Protein AF-A0A973T8W3-F1 (afdb_monomer)

Structure (mmCIF, N/CA/C/O backbone):
data_AF-A0A973T8W3-F1
#
_entry.id   AF-A0A973T8W3-F1
#
loop_
_atom_site.group_PDB
_atom_site.id
_atom_site.type_symbol
_atom_site.label_atom_id
_atom_site.label_alt_id
_atom_site.label_comp_id
_atom_site.label_asym_id
_atom_site.label_entity_id
_atom_site.label_seq_id
_atom_site.pdbx_PDB_ins_code
_atom_site.Cartn_x
_atom_site.Cartn_y
_atom_site.Cartn_z
_atom_site.occupancy
_atom_site.B_iso_or_equiv
_atom_site.auth_seq_id
_atom_site.auth_comp_id
_atom_site.auth_asym_id
_atom_site.auth_atom_id
_atom_site.pdbx_PDB_model_num
ATOM 1 N N . MET A 1 1 ? 19.740 10.119 -16.467 1.00 68.62 1 MET A N 1
ATOM 2 C CA . MET A 1 1 ? 20.102 8.723 -16.792 1.00 68.62 1 MET A CA 1
ATOM 3 C C . MET A 1 1 ? 18.800 7.959 -16.947 1.00 68.62 1 MET A C 1
ATOM 5 O O . MET A 1 1 ? 17.968 8.108 -16.061 1.00 68.62 1 MET A O 1
ATOM 9 N N . ALA A 1 2 ? 18.600 7.230 -18.046 1.00 78.31 2 ALA A N 1
ATOM 10 C CA . ALA A 1 2 ? 17.423 6.373 -18.208 1.00 78.31 2 ALA A CA 1
ATOM 11 C C . ALA A 1 2 ? 17.503 5.191 -17.226 1.00 78.31 2 ALA A C 1
ATOM 13 O O . ALA A 1 2 ? 18.597 4.669 -16.978 1.00 78.31 2 ALA A O 1
ATOM 14 N N . LEU A 1 3 ? 16.372 4.795 -16.638 1.00 84.94 3 LEU A N 1
ATOM 15 C CA . LEU A 1 3 ? 16.314 3.616 -15.772 1.00 84.94 3 LEU A CA 1
ATOM 16 C C . LEU A 1 3 ? 16.501 2.359 -16.634 1.00 84.94 3 LEU A C 1
ATOM 18 O O . LEU A 1 3 ? 15.786 2.193 -17.620 1.00 84.94 3 LEU A O 1
ATOM 22 N N . PRO A 1 4 ? 17.419 1.438 -16.288 1.00 94.88 4 PRO A N 1
ATOM 23 C CA . PRO A 1 4 ? 17.496 0.172 -17.000 1.00 94.88 4 PRO A CA 1
ATOM 24 C C . PRO A 1 4 ? 16.177 -0.608 -16.864 1.00 94.88 4 PRO A C 1
ATOM 26 O O . PRO A 1 4 ? 15.477 -0.505 -15.852 1.00 94.88 4 PRO A O 1
ATOM 29 N N . VAL A 1 5 ? 15.862 -1.433 -17.867 1.00 95.94 5 VAL A N 1
ATOM 30 C CA . VAL A 1 5 ? 14.582 -2.164 -17.955 1.00 95.94 5 VAL A CA 1
ATOM 31 C C . VAL A 1 5 ? 14.324 -3.030 -16.720 1.00 95.94 5 VAL A C 1
ATOM 33 O O . VAL A 1 5 ? 13.211 -3.061 -16.203 1.00 95.94 5 VAL A O 1
ATOM 36 N N . PHE A 1 6 ? 15.351 -3.720 -16.216 1.00 96.94 6 PHE A N 1
ATOM 37 C CA . PHE A 1 6 ? 15.194 -4.624 -15.076 1.00 96.94 6 PHE A CA 1
ATOM 38 C C . PHE A 1 6 ? 14.747 -3.896 -13.787 1.00 96.94 6 PHE A C 1
ATOM 40 O O . PHE A 1 6 ? 13.689 -4.247 -13.264 1.00 96.94 6 PHE A O 1
ATOM 47 N N . PRO A 1 7 ? 15.448 -2.853 -13.291 1.00 97.19 7 PRO A N 1
ATOM 48 C CA . PRO A 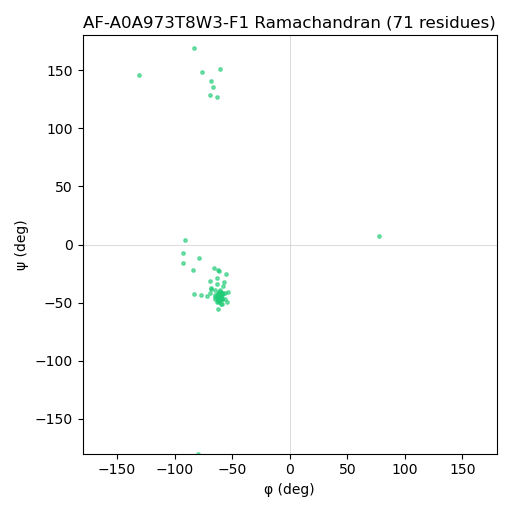1 7 ? 14.963 -2.024 -12.186 1.00 97.19 7 PRO A CA 1
ATOM 49 C C . PRO A 1 7 ? 13.563 -1.446 -12.409 1.00 97.19 7 PRO A C 1
ATOM 51 O O . PRO A 1 7 ? 12.755 -1.452 -11.483 1.00 97.19 7 PRO A O 1
ATOM 54 N N . ALA A 1 8 ? 13.251 -0.984 -13.624 1.00 97.56 8 ALA A N 1
ATOM 55 C CA . ALA A 1 8 ? 11.935 -0.433 -13.933 1.00 97.56 8 ALA A CA 1
ATOM 56 C C . ALA A 1 8 ? 10.820 -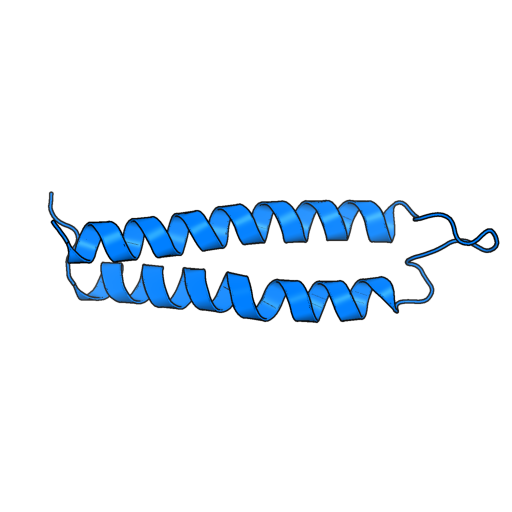1.479 -13.737 1.00 97.56 8 ALA A C 1
ATOM 58 O O . ALA A 1 8 ? 9.830 -1.208 -13.056 1.00 97.56 8 ALA A O 1
ATOM 59 N N . LEU A 1 9 ? 11.021 -2.710 -14.224 1.00 98.25 9 LEU A N 1
ATOM 60 C CA . LEU A 1 9 ? 10.096 -3.826 -13.995 1.00 98.25 9 LEU A CA 1
ATOM 61 C C . LEU A 1 9 ? 9.963 -4.181 -12.511 1.00 98.25 9 LEU A C 1
ATOM 63 O O . LEU A 1 9 ? 8.849 -4.411 -12.039 1.00 98.25 9 LEU A O 1
ATOM 67 N N . VAL A 1 10 ? 11.070 -4.189 -11.760 1.00 98.44 10 VAL A N 1
ATOM 68 C CA . VAL A 1 10 ? 11.040 -4.439 -10.309 1.00 98.44 10 VAL A CA 1
ATOM 69 C C . VAL A 1 10 ? 10.167 -3.404 -9.597 1.00 98.44 10 VAL A C 1
ATOM 71 O O . VAL A 1 10 ? 9.351 -3.780 -8.755 1.00 98.44 10 VAL A O 1
ATOM 74 N N . LEU A 1 11 ? 10.277 -2.123 -9.957 1.00 98.44 11 LEU A N 1
ATOM 75 C CA . LEU A 1 11 ? 9.455 -1.055 -9.381 1.00 98.44 11 LEU A CA 1
ATOM 76 C C . LEU A 1 11 ? 7.969 -1.221 -9.725 1.00 98.44 11 LEU A C 1
ATOM 78 O O . LEU A 1 11 ? 7.123 -1.098 -8.837 1.00 98.44 11 LEU A O 1
ATOM 82 N N . VAL A 1 12 ? 7.643 -1.564 -10.976 1.00 98.62 12 VAL A N 1
ATOM 83 C CA . VAL A 1 12 ? 6.255 -1.855 -11.375 1.00 98.62 12 VAL A CA 1
ATOM 84 C C . VAL A 1 12 ? 5.687 -3.004 -10.544 1.00 98.62 12 VAL A C 1
ATOM 86 O O . VAL A 1 12 ? 4.630 -2.853 -9.929 1.00 98.62 12 VAL A O 1
ATOM 89 N N . VAL A 1 13 ? 6.398 -4.132 -10.470 1.00 98.75 13 VAL A N 1
ATOM 90 C CA . VAL A 1 13 ? 5.946 -5.315 -9.722 1.00 98.75 13 VAL A CA 1
ATOM 91 C C . VAL A 1 13 ? 5.803 -5.004 -8.232 1.00 98.75 13 VAL A C 1
ATOM 93 O O . VAL A 1 13 ? 4.775 -5.335 -7.642 1.00 98.75 13 VAL A O 1
ATOM 96 N N . ALA A 1 14 ? 6.783 -4.333 -7.623 1.00 98.56 14 ALA A N 1
ATOM 97 C CA . ALA A 1 14 ? 6.745 -3.972 -6.207 1.00 98.56 14 ALA A CA 1
ATOM 98 C C . ALA A 1 14 ? 5.583 -3.020 -5.880 1.00 98.56 14 ALA A C 1
ATOM 100 O O . ALA A 1 14 ? 4.871 -3.216 -4.890 1.00 98.56 14 ALA A O 1
ATOM 101 N N . GLY A 1 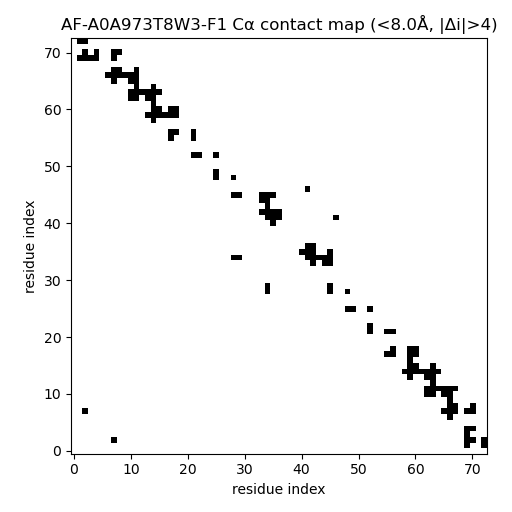15 ? 5.356 -2.013 -6.727 1.00 98.62 15 GLY A N 1
ATOM 102 C CA . GLY A 1 15 ? 4.255 -1.073 -6.563 1.00 98.62 15 GLY A CA 1
ATOM 103 C C . GLY A 1 15 ? 2.888 -1.745 -6.708 1.00 98.62 15 GLY A C 1
ATOM 104 O O . GLY A 1 15 ? 2.034 -1.593 -5.833 1.00 98.62 15 GLY A O 1
ATOM 105 N N . VAL A 1 16 ? 2.699 -2.569 -7.745 1.00 98.69 16 VAL A N 1
ATOM 106 C CA . VAL A 1 16 ? 1.460 -3.343 -7.946 1.00 98.69 16 VAL A CA 1
ATOM 107 C C . VAL A 1 16 ? 1.218 -4.313 -6.788 1.00 98.69 16 VAL A C 1
ATOM 109 O O . VAL A 1 16 ? 0.108 -4.370 -6.261 1.00 98.69 16 VAL A O 1
ATOM 112 N N . TRP A 1 17 ? 2.248 -5.032 -6.338 1.00 98.62 17 TRP A N 1
ATOM 113 C CA . TRP A 1 17 ? 2.153 -5.930 -5.187 1.00 98.62 17 TRP A CA 1
ATOM 114 C C . TRP A 1 17 ? 1.664 -5.199 -3.931 1.00 98.62 17 TRP A C 1
ATOM 116 O O . TRP A 1 17 ? 0.722 -5.654 -3.276 1.00 98.62 17 TRP A O 1
ATOM 126 N N . SER A 1 18 ? 2.245 -4.031 -3.638 1.00 97.81 18 SER A N 1
ATOM 127 C CA . SER A 1 18 ? 1.822 -3.166 -2.532 1.00 97.81 18 SER A CA 1
ATOM 128 C C . SER A 1 18 ? 0.324 -2.838 -2.628 1.00 97.81 18 SER A C 1
ATOM 130 O O . SER A 1 18 ? -0.434 -3.068 -1.681 1.00 97.81 18 SER A O 1
ATOM 132 N N . LEU A 1 19 ? -0.141 -2.397 -3.803 1.00 98.12 19 LEU A N 1
ATOM 133 C CA . LEU A 1 19 ? -1.546 -2.041 -4.036 1.00 98.12 19 LEU A CA 1
ATOM 134 C C . LEU A 1 19 ? -2.517 -3.222 -3.884 1.00 98.12 19 LEU A C 1
ATOM 136 O O . LEU A 1 19 ? -3.672 -3.012 -3.514 1.00 98.12 19 LEU A O 1
ATOM 140 N N . VAL A 1 20 ? -2.070 -4.453 -4.138 1.00 98.25 20 VAL A N 1
ATOM 141 C CA . VAL A 1 20 ? -2.897 -5.665 -4.019 1.00 98.25 20 VAL A CA 1
ATOM 142 C C . VAL A 1 20 ? -2.965 -6.175 -2.576 1.00 98.25 20 VAL A C 1
ATOM 144 O O . VAL A 1 20 ? -4.038 -6.565 -2.100 1.00 98.25 20 VAL A O 1
ATOM 147 N N . VAL A 1 21 ? -1.839 -6.180 -1.860 1.00 98.25 21 VAL A N 1
ATOM 148 C CA . VAL A 1 21 ? -1.737 -6.792 -0.525 1.00 98.25 21 VAL A CA 1
ATOM 149 C C . VAL A 1 21 ? -2.364 -5.920 0.558 1.00 98.25 21 VAL A C 1
ATOM 151 O O . VAL A 1 21 ? -3.105 -6.424 1.411 1.00 98.25 21 VAL A O 1
ATOM 154 N N . TRP A 1 22 ? -2.111 -4.612 0.522 1.00 98.44 22 TRP A N 1
ATOM 155 C CA . TRP A 1 22 ? -2.527 -3.698 1.585 1.00 98.44 22 TRP A CA 1
ATOM 156 C C . TRP A 1 22 ? -4.046 -3.624 1.810 1.00 98.44 22 TRP A C 1
ATOM 158 O O . TRP A 1 22 ? -4.462 -3.685 2.972 1.00 98.44 22 TRP A O 1
ATOM 168 N N . PRO A 1 23 ? -4.911 -3.604 0.775 1.00 97.62 23 PRO A N 1
ATOM 169 C CA . PRO A 1 23 ? -6.359 -3.659 0.975 1.00 97.62 23 PRO A CA 1
ATOM 170 C C . PRO A 1 23 ? -6.818 -4.935 1.688 1.00 97.62 23 PRO A C 1
ATOM 172 O O . PRO A 1 23 ? -7.677 -4.887 2.570 1.00 97.62 23 PRO A O 1
ATOM 175 N N . GLN A 1 24 ? -6.241 -6.090 1.337 1.00 98.06 24 GLN A N 1
ATOM 176 C CA . GLN A 1 24 ? -6.582 -7.365 1.976 1.00 98.06 24 GLN A CA 1
ATOM 177 C C . GLN A 1 24 ? -6.111 -7.410 3.430 1.00 98.06 24 GLN A C 1
ATOM 179 O O . GLN A 1 24 ? -6.804 -7.959 4.290 1.00 98.06 24 GLN A O 1
ATOM 184 N N . PHE A 1 25 ? -4.946 -6.830 3.717 1.00 98.19 25 PHE A N 1
ATOM 185 C CA . PHE A 1 25 ? -4.456 -6.665 5.079 1.00 98.19 25 PHE A CA 1
ATOM 186 C C . PHE A 1 25 ? -5.387 -5.761 5.897 1.00 98.19 25 PHE A C 1
ATOM 188 O O . PHE A 1 25 ? -5.854 -6.179 6.957 1.00 98.19 25 PHE A O 1
ATOM 195 N N . LEU A 1 26 ? -5.766 -4.587 5.377 1.00 98.44 26 LEU A N 1
ATOM 196 C CA . LEU A 1 26 ? -6.665 -3.671 6.082 1.00 98.44 26 LEU A CA 1
ATOM 197 C C . LEU A 1 26 ? -8.032 -4.305 6.368 1.00 98.44 26 LEU A C 1
ATOM 199 O O . LEU A 1 26 ? -8.565 -4.143 7.463 1.00 98.44 26 LEU A O 1
ATOM 203 N N . ARG A 1 27 ? -8.579 -5.095 5.432 1.00 98.31 27 ARG A N 1
ATOM 204 C CA . ARG A 1 27 ? -9.813 -5.867 5.671 1.00 98.31 27 ARG A CA 1
ATOM 205 C C . ARG A 1 27 ? -9.696 -6.826 6.851 1.00 98.31 27 ARG A C 1
ATOM 207 O O . ARG A 1 27 ? -10.687 -7.018 7.551 1.00 98.31 27 ARG A O 1
ATOM 214 N N . ARG A 1 28 ? -8.526 -7.432 7.073 1.00 98.06 28 ARG A N 1
ATOM 215 C CA . ARG A 1 28 ? -8.287 -8.289 8.244 1.00 98.06 28 ARG A CA 1
ATOM 216 C C . ARG A 1 28 ? -8.182 -7.461 9.519 1.00 98.06 28 ARG A C 1
ATOM 218 O O . ARG A 1 28 ? -8.838 -7.804 10.493 1.00 98.06 28 ARG A O 1
ATOM 225 N N . VAL A 1 29 ? -7.455 -6.343 9.486 1.00 98.25 29 VAL A N 1
ATOM 226 C CA . VAL A 1 29 ? -7.340 -5.434 10.639 1.00 98.25 29 VAL A CA 1
ATOM 227 C C . VAL A 1 29 ? -8.706 -4.904 11.070 1.00 98.25 29 VAL A C 1
ATOM 229 O O . VAL A 1 29 ? -9.007 -4.903 12.254 1.00 98.25 29 VAL A O 1
ATOM 232 N N . MET A 1 30 ? -9.569 -4.515 10.129 1.00 97.50 30 MET A N 1
ATOM 233 C CA . MET A 1 30 ? -10.920 -4.029 10.440 1.00 97.50 30 MET A CA 1
ATOM 234 C C . MET A 1 30 ? -11.814 -5.074 11.126 1.00 97.50 30 MET A C 1
ATOM 236 O O . MET A 1 30 ? -12.787 -4.691 11.771 1.00 97.50 30 MET A O 1
ATOM 240 N N . LYS A 1 31 ? -11.510 -6.369 10.972 1.00 97.62 31 LYS A N 1
ATOM 241 C CA . LYS A 1 31 ? -12.225 -7.482 11.616 1.00 97.62 31 LYS A CA 1
ATOM 242 C C . LYS A 1 31 ? -11.595 -7.910 12.946 1.00 97.62 31 LYS A C 1
ATOM 244 O O . LYS A 1 31 ? -12.162 -8.760 13.625 1.00 97.62 31 LYS A O 1
ATOM 249 N N . ASP A 1 32 ? -10.431 -7.371 13.303 1.00 97.94 32 ASP A N 1
ATOM 250 C CA . ASP A 1 32 ? -9.774 -7.668 14.575 1.00 97.94 32 ASP A CA 1
ATOM 251 C C . ASP A 1 32 ? -10.622 -7.118 15.740 1.00 97.94 32 ASP A C 1
ATOM 253 O O . ASP A 1 32 ? -11.070 -5.969 15.664 1.00 97.94 32 ASP A O 1
ATOM 257 N N . PRO A 1 33 ? -10.824 -7.876 16.834 1.00 97.00 33 PRO A N 1
ATOM 258 C CA . PRO A 1 33 ? -11.586 -7.409 17.994 1.00 97.00 33 PRO A CA 1
ATOM 259 C C . PRO A 1 33 ? -11.073 -6.095 18.600 1.00 97.00 33 PRO A C 1
ATOM 261 O O . PRO A 1 33 ? -11.841 -5.357 19.206 1.00 97.00 33 PRO A O 1
ATOM 264 N N . ARG A 1 34 ? -9.785 -5.768 18.426 1.00 97.44 34 ARG A N 1
ATOM 265 C CA . ARG A 1 34 ? -9.175 -4.522 18.922 1.00 97.44 34 ARG A CA 1
ATOM 266 C C . ARG A 1 34 ? -9.489 -3.308 18.051 1.00 97.44 34 ARG A C 1
ATOM 268 O O . ARG A 1 34 ? -9.162 -2.187 18.441 1.00 97.44 34 ARG A O 1
ATOM 275 N N . ALA A 1 35 ? -10.051 -3.495 16.857 1.00 97.69 35 ALA A N 1
ATOM 276 C CA . ALA A 1 35 ? -10.261 -2.421 15.888 1.00 97.69 35 ALA A CA 1
ATOM 277 C C . ALA A 1 35 ? -11.321 -1.410 16.329 1.00 97.69 35 ALA A C 1
ATOM 279 O O . ALA A 1 35 ? -11.223 -0.221 16.003 1.00 97.69 35 ALA A O 1
ATOM 280 N N . ARG A 1 36 ? -12.323 -1.875 17.075 1.00 98.12 36 ARG A N 1
ATOM 281 C CA . ARG A 1 36 ? -13.405 -1.044 17.592 1.00 98.12 36 ARG A CA 1
ATOM 282 C C . ARG A 1 36 ? -13.607 -1.288 19.079 1.00 98.12 36 ARG A C 1
ATOM 284 O O . ARG A 1 36 ? -13.384 -2.392 19.558 1.00 98.12 36 ARG A O 1
ATOM 291 N N . ASP A 1 37 ? -13.986 -0.239 19.797 1.00 97.00 37 ASP A N 1
ATOM 292 C CA . ASP A 1 37 ? -14.344 -0.344 21.210 1.00 97.00 37 ASP A CA 1
ATOM 293 C C . ASP A 1 37 ? -15.778 -0.874 21.398 1.00 97.00 37 ASP A C 1
ATOM 295 O O . ASP A 1 37 ? -16.495 -1.144 20.432 1.00 97.00 37 ASP A O 1
ATOM 299 N N . ALA A 1 38 ? -16.212 -1.008 22.655 1.00 95.62 38 ALA A N 1
ATOM 300 C CA . ALA A 1 38 ? -17.551 -1.492 22.998 1.00 95.62 38 ALA A CA 1
ATOM 301 C C . ALA A 1 38 ? -18.692 -0.604 22.458 1.00 95.62 38 ALA A C 1
ATOM 303 O O . ALA A 1 38 ? -19.804 -1.089 22.271 1.00 95.62 38 ALA A O 1
ATOM 304 N N . ALA A 1 39 ? -18.423 0.677 22.178 1.00 96.25 39 ALA A N 1
ATOM 305 C CA . ALA A 1 39 ? -19.371 1.604 21.560 1.00 96.25 39 ALA A CA 1
ATOM 306 C C . ALA A 1 39 ? -19.269 1.610 20.019 1.00 96.25 39 ALA A C 1
ATOM 308 O O . ALA A 1 39 ? -19.926 2.412 19.351 1.00 96.25 39 ALA A O 1
ATOM 309 N N . GLY A 1 40 ? -18.429 0.747 19.439 1.00 94.81 40 GLY A N 1
ATOM 310 C CA . GLY A 1 40 ? -18.208 0.633 18.002 1.00 94.81 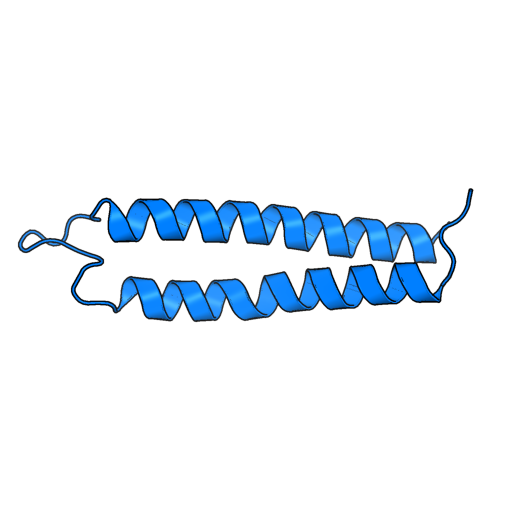40 GLY A CA 1
ATOM 311 C C . GLY A 1 40 ? -17.312 1.723 17.403 1.00 94.81 40 GLY A C 1
ATOM 312 O O . GLY A 1 40 ? -17.177 1.775 16.174 1.00 94.81 40 GLY A O 1
ATOM 313 N N . LYS A 1 41 ? -16.682 2.592 18.205 1.00 97.12 41 LYS A N 1
ATOM 314 C CA . LYS A 1 41 ? -15.778 3.640 17.697 1.00 97.12 41 LYS A CA 1
ATOM 315 C C . LYS A 1 41 ? -14.428 3.048 17.304 1.00 97.12 41 LYS A C 1
ATOM 317 O O . LYS A 1 41 ? -13.968 2.072 17.886 1.0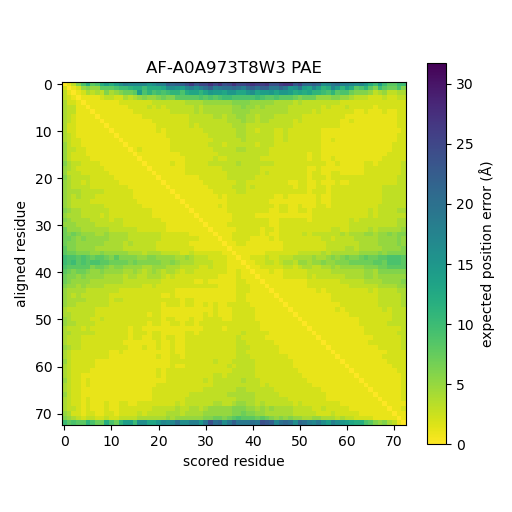0 97.12 41 LYS A O 1
ATOM 322 N N . ALA A 1 42 ? -13.787 3.651 16.301 1.00 97.50 42 ALA A N 1
ATOM 323 C CA . ALA A 1 42 ? -12.447 3.259 15.877 1.00 97.50 42 ALA A CA 1
ATOM 324 C C . ALA A 1 42 ? -11.436 3.502 17.005 1.00 97.50 42 ALA A C 1
ATOM 326 O O . ALA A 1 42 ? -11.341 4.610 17.537 1.00 97.50 42 ALA A O 1
ATOM 327 N N . THR A 1 43 ? -10.667 2.473 17.348 1.00 98.44 43 THR A N 1
ATOM 328 C CA . THR A 1 43 ? -9.596 2.588 18.342 1.00 98.44 43 THR A CA 1
ATOM 329 C C . THR A 1 43 ? -8.322 3.146 17.711 1.00 98.44 43 THR A C 1
ATOM 331 O O . THR A 1 43 ? -8.160 3.177 16.488 1.00 98.44 43 THR A O 1
ATOM 334 N N . ARG A 1 44 ? -7.341 3.509 18.549 1.00 98.12 44 ARG A N 1
ATOM 335 C CA . ARG A 1 44 ? -6.001 3.889 18.074 1.00 98.12 44 ARG A CA 1
ATOM 336 C C . ARG A 1 44 ? -5.341 2.779 17.247 1.00 98.12 44 ARG A C 1
ATOM 338 O O . ARG A 1 44 ? -4.623 3.090 16.302 1.00 98.12 44 ARG A O 1
ATOM 345 N N . PHE A 1 45 ? -5.617 1.510 17.564 1.00 98.06 45 PHE A N 1
ATOM 346 C CA . PHE A 1 45 ? -5.134 0.366 16.789 1.00 98.06 45 PHE A CA 1
ATOM 347 C C . PHE A 1 45 ? -5.631 0.434 15.341 1.00 98.06 45 PHE A C 1
ATOM 349 O O . PHE A 1 45 ? -4.809 0.392 14.426 1.00 98.06 45 PHE A O 1
ATOM 356 N N . LEU A 1 46 ? -6.938 0.615 15.119 1.00 98.25 46 LEU A N 1
ATOM 357 C CA . LEU A 1 46 ? -7.479 0.724 13.763 1.00 98.25 46 LEU A CA 1
ATOM 358 C C . LEU A 1 46 ? -6.960 1.976 13.049 1.00 98.25 46 LEU A C 1
ATOM 360 O O . LEU A 1 46 ? -6.515 1.882 11.907 1.00 98.25 46 LEU A O 1
ATOM 364 N N . THR A 1 47 ? -6.960 3.128 13.723 1.00 98.31 47 THR A N 1
ATOM 365 C CA . THR A 1 47 ? -6.523 4.399 13.128 1.00 98.31 47 THR A CA 1
ATOM 366 C C . THR A 1 47 ? -5.079 4.337 12.630 1.00 98.31 47 THR A C 1
ATOM 368 O O . THR A 1 47 ? -4.813 4.716 11.491 1.00 98.31 47 THR A O 1
ATOM 371 N N . VAL A 1 48 ? -4.145 3.816 13.436 1.00 98.56 48 VAL A N 1
ATOM 372 C CA . VAL A 1 48 ? -2.732 3.699 13.034 1.00 98.56 48 VAL A CA 1
ATOM 373 C C . VAL A 1 48 ? -2.582 2.795 11.811 1.00 98.56 48 VAL A C 1
ATOM 375 O O . VAL A 1 48 ? -1.884 3.158 10.870 1.00 98.56 48 VAL A O 1
ATOM 378 N N . HIS A 1 49 ? -3.271 1.654 11.774 1.00 98.50 49 HIS A N 1
ATOM 379 C CA . HIS A 1 49 ? -3.182 0.745 10.632 1.00 98.50 49 HIS A CA 1
ATOM 380 C C . HIS A 1 49 ? -3.811 1.329 9.369 1.00 98.50 49 HIS A C 1
ATOM 382 O O . HIS A 1 49 ? -3.246 1.161 8.293 1.00 98.50 49 HIS A O 1
ATOM 388 N N . VAL A 1 50 ? -4.932 2.047 9.478 1.00 98.56 50 VAL A N 1
ATOM 389 C CA . VAL A 1 50 ? -5.520 2.761 8.334 1.00 98.56 50 VAL A CA 1
ATOM 390 C C . VAL A 1 50 ? -4.521 3.771 7.768 1.00 98.56 50 VAL A C 1
ATOM 392 O O . VAL A 1 50 ? -4.308 3.790 6.557 1.00 98.56 50 VAL A O 1
ATOM 395 N N . VAL A 1 51 ? -3.873 4.571 8.622 1.00 98.62 51 VAL A N 1
ATOM 396 C CA . VAL A 1 51 ? -2.861 5.553 8.191 1.00 98.62 51 VAL A CA 1
ATOM 397 C C . VAL A 1 51 ? -1.666 4.859 7.532 1.00 98.62 51 VAL A C 1
ATOM 399 O O . VAL A 1 51 ? -1.288 5.233 6.423 1.00 98.62 51 VAL A O 1
ATOM 402 N N . LEU A 1 52 ? -1.112 3.818 8.164 1.00 98.44 52 LEU A N 1
ATOM 403 C CA . LEU A 1 52 ? 0.024 3.058 7.627 1.00 98.44 52 LEU A CA 1
ATOM 404 C C . LEU A 1 52 ? -0.291 2.436 6.263 1.00 98.44 52 LEU A C 1
ATOM 406 O O . LEU A 1 52 ? 0.497 2.576 5.328 1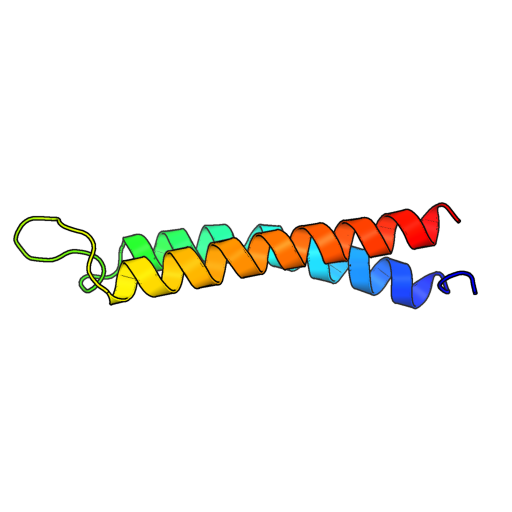.00 98.44 52 LEU A O 1
ATOM 410 N N . VAL A 1 53 ? -1.452 1.792 6.132 1.00 98.44 53 VAL A N 1
ATOM 411 C CA . VAL A 1 53 ? -1.932 1.214 4.869 1.00 98.44 53 VAL A CA 1
ATOM 412 C C . VAL A 1 53 ? -2.095 2.304 3.815 1.00 98.44 53 VAL A C 1
ATOM 414 O O . VAL A 1 53 ? -1.616 2.136 2.698 1.00 98.44 53 VAL A O 1
ATOM 417 N N . SER A 1 54 ? -2.721 3.432 4.160 1.00 98.31 54 SER A N 1
ATOM 418 C CA . SER A 1 54 ? -2.984 4.516 3.204 1.00 98.31 54 SER A CA 1
ATOM 419 C C . SER A 1 54 ? -1.685 5.107 2.654 1.00 98.31 54 SER A C 1
ATOM 421 O O . SER A 1 54 ? -1.524 5.212 1.440 1.00 98.31 54 SER A O 1
ATOM 423 N N . ILE A 1 55 ? -0.723 5.419 3.529 1.00 98.62 55 ILE A N 1
ATOM 424 C CA . ILE A 1 55 ? 0.599 5.916 3.119 1.00 98.62 55 ILE A CA 1
ATOM 425 C C . ILE A 1 55 ? 1.316 4.867 2.263 1.00 98.62 55 ILE A C 1
ATOM 427 O O . ILE A 1 55 ? 1.841 5.194 1.201 1.00 98.62 55 ILE A O 1
ATOM 431 N N . SER A 1 56 ? 1.291 3.597 2.674 1.00 98.31 56 SER A N 1
ATOM 432 C CA . SER A 1 56 ? 1.944 2.514 1.926 1.00 98.31 56 SER A CA 1
ATOM 433 C C . SER A 1 56 ? 1.336 2.306 0.538 1.00 98.31 56 SER A C 1
ATOM 435 O O . SER A 1 56 ? 2.062 2.005 -0.407 1.00 98.31 56 SER A O 1
ATOM 437 N N . MET A 1 57 ? 0.024 2.505 0.384 1.00 98.38 57 MET A N 1
ATOM 438 C CA . MET A 1 57 ? -0.640 2.467 -0.920 1.00 98.38 57 MET A CA 1
ATOM 439 C C . MET A 1 57 ? -0.245 3.653 -1.802 1.00 98.38 57 MET A C 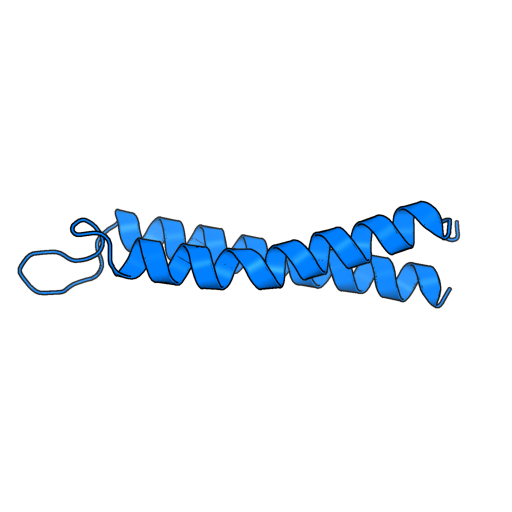1
ATOM 441 O O . MET A 1 57 ? 0.023 3.446 -2.982 1.00 98.38 57 MET A O 1
ATOM 445 N N . VAL A 1 58 ? -0.148 4.869 -1.252 1.00 98.69 58 VAL A N 1
ATOM 446 C CA . VAL A 1 58 ? 0.347 6.042 -1.998 1.00 98.69 58 VAL A CA 1
ATOM 447 C C . VAL A 1 58 ? 1.784 5.814 -2.466 1.00 98.69 58 VAL A C 1
ATOM 449 O O . VAL A 1 58 ? 2.091 6.028 -3.638 1.00 98.69 58 VAL A O 1
ATOM 452 N N . LEU A 1 59 ? 2.653 5.314 -1.585 1.00 98.69 59 LEU A N 1
ATOM 453 C CA . LEU A 1 59 ? 4.032 4.976 -1.937 1.00 98.69 59 LEU A CA 1
ATOM 454 C C . LEU A 1 59 ? 4.100 3.829 -2.952 1.00 98.69 59 LEU A C 1
ATOM 456 O O . LEU A 1 59 ? 4.899 3.886 -3.882 1.00 98.69 59 LEU A O 1
ATOM 460 N N . GLY A 1 60 ? 3.245 2.811 -2.820 1.00 98.56 60 GLY A N 1
ATOM 461 C CA . GLY A 1 60 ? 3.127 1.715 -3.783 1.00 98.56 60 GLY A CA 1
ATOM 462 C C . GLY A 1 60 ? 2.711 2.206 -5.169 1.00 98.56 60 GLY A C 1
ATOM 463 O O . GLY A 1 60 ? 3.332 1.836 -6.163 1.00 98.56 60 GLY A O 1
ATOM 464 N N . LEU A 1 61 ? 1.726 3.106 -5.232 1.00 98.75 61 LEU A N 1
ATOM 465 C CA . LE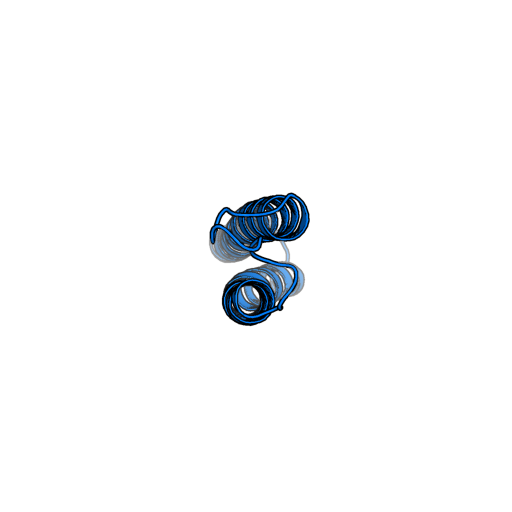U A 1 61 ? 1.305 3.748 -6.475 1.00 98.75 61 LEU A CA 1
ATOM 466 C C . LEU A 1 61 ? 2.444 4.566 -7.088 1.00 98.75 61 LEU A C 1
ATOM 468 O O . LEU A 1 61 ? 2.750 4.385 -8.262 1.00 98.75 61 LEU A O 1
ATOM 472 N N . ALA A 1 62 ? 3.103 5.416 -6.297 1.00 98.75 62 ALA A N 1
ATOM 473 C CA . ALA A 1 62 ? 4.242 6.203 -6.764 1.00 98.75 62 ALA A CA 1
ATOM 474 C C . ALA A 1 62 ? 5.372 5.301 -7.291 1.00 98.75 62 ALA A C 1
ATOM 476 O O . ALA A 1 62 ? 5.923 5.565 -8.355 1.00 98.75 62 ALA A O 1
ATOM 477 N N . THR A 1 63 ? 5.659 4.194 -6.600 1.00 98.69 63 THR A N 1
ATOM 478 C CA . THR A 1 63 ? 6.665 3.200 -7.012 1.00 98.69 63 THR A CA 1
ATOM 479 C C . THR A 1 63 ? 6.310 2.584 -8.367 1.00 98.69 63 THR A C 1
ATOM 481 O O . THR A 1 63 ? 7.154 2.555 -9.263 1.00 98.69 63 THR A O 1
ATOM 484 N N . ALA A 1 64 ? 5.055 2.159 -8.555 1.00 98.44 64 ALA A N 1
ATOM 485 C CA . ALA A 1 6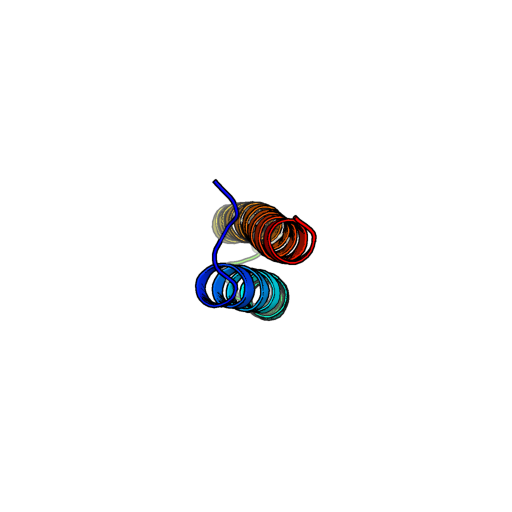4 ? 4.594 1.618 -9.833 1.00 98.44 64 ALA A CA 1
ATOM 486 C C . ALA A 1 64 ? 4.686 2.661 -10.957 1.00 98.44 64 ALA A C 1
ATOM 488 O O . ALA A 1 64 ? 5.173 2.346 -12.041 1.00 98.44 64 ALA A O 1
ATOM 489 N N . VAL A 1 65 ? 4.271 3.905 -10.690 1.00 98.44 65 VAL A N 1
ATOM 490 C CA . VAL A 1 65 ? 4.335 5.015 -11.655 1.00 98.44 65 VAL A CA 1
ATOM 491 C C . VAL A 1 65 ? 5.776 5.305 -12.067 1.00 98.44 65 VAL A C 1
ATOM 493 O O . VAL A 1 65 ? 6.037 5.419 -13.258 1.00 98.44 65 VAL A O 1
ATOM 496 N N . ILE A 1 66 ? 6.723 5.366 -11.126 1.00 97.81 66 ILE A N 1
ATOM 497 C CA . ILE A 1 66 ? 8.149 5.565 -11.441 1.00 97.81 66 ILE A CA 1
ATOM 498 C C . ILE A 1 66 ? 8.667 4.431 -12.333 1.00 97.81 66 ILE A C 1
ATOM 500 O O . ILE A 1 66 ? 9.365 4.695 -13.309 1.00 97.81 66 ILE A O 1
ATOM 504 N N . GLY A 1 67 ? 8.294 3.182 -12.034 1.00 97.94 67 GLY A N 1
ATOM 505 C CA . GLY A 1 67 ? 8.635 2.036 -12.875 1.00 97.94 67 GLY A CA 1
ATOM 506 C C . GLY A 1 67 ? 8.087 2.166 -14.298 1.00 97.94 67 GLY A C 1
ATOM 507 O O . GLY A 1 67 ? 8.832 1.984 -15.255 1.00 97.94 67 GLY A O 1
ATOM 508 N N . VAL A 1 68 ? 6.813 2.548 -14.448 1.00 98.00 68 VAL A N 1
ATOM 509 C CA . VAL A 1 68 ? 6.187 2.776 -15.764 1.00 98.00 68 VAL A CA 1
ATOM 510 C C . VAL A 1 68 ? 6.874 3.916 -16.513 1.00 98.00 68 VAL A C 1
ATOM 512 O O . VAL A 1 68 ? 7.201 3.751 -17.683 1.00 98.00 68 VAL A O 1
ATOM 515 N N . LEU A 1 69 ? 7.137 5.048 -15.855 1.00 96.69 69 LEU A N 1
ATOM 516 C CA . LEU A 1 69 ? 7.839 6.176 -16.472 1.00 96.69 69 LEU A CA 1
ATOM 517 C C . LEU A 1 69 ? 9.235 5.770 -16.958 1.00 96.69 69 LEU A C 1
ATOM 519 O O . LEU A 1 69 ? 9.598 6.117 -18.074 1.00 96.69 69 LEU A O 1
ATOM 523 N N . GLY A 1 70 ? 9.966 4.966 -16.180 1.00 96.00 70 GLY A N 1
ATOM 524 C CA . GLY A 1 70 ? 11.269 4.431 -16.584 1.00 96.00 70 GLY A CA 1
ATOM 525 C C . GLY A 1 70 ? 11.226 3.454 -17.765 1.00 96.00 70 GLY A C 1
ATOM 526 O O . GLY A 1 70 ? 12.245 3.257 -18.415 1.00 96.00 70 GLY A O 1
ATOM 527 N N . LEU A 1 71 ? 10.072 2.844 -18.065 1.00 94.56 71 LEU A N 1
ATOM 528 C CA . LEU A 1 71 ? 9.877 2.042 -19.283 1.00 94.56 71 LEU A CA 1
ATOM 529 C C . LEU A 1 71 ? 9.512 2.901 -20.503 1.00 94.56 71 LEU A C 1
ATOM 531 O O . LEU A 1 71 ? 9.675 2.447 -21.634 1.00 94.56 71 LEU A O 1
ATOM 535 N N . LEU A 1 72 ? 8.992 4.110 -20.278 1.00 94.38 72 LEU A N 1
ATOM 536 C CA . LEU A 1 72 ? 8.568 5.038 -21.326 1.00 94.38 72 LEU A CA 1
ATOM 537 C C . LEU A 1 72 ? 9.671 6.033 -21.738 1.00 94.38 72 LEU A C 1
ATOM 539 O O . LEU A 1 72 ? 9.530 6.642 -22.800 1.00 94.38 72 LEU A O 1
ATOM 543 N N . GLY A 1 73 ? 10.741 6.203 -20.943 1.00 75.31 73 GLY A N 1
ATOM 544 C CA . GLY A 1 73 ? 11.853 7.121 -21.244 1.00 75.31 73 GLY A CA 1
ATOM 545 C C . GLY A 1 73 ? 13.068 7.009 -20.329 1.00 75.31 73 GLY A C 1
ATOM 546 O O . GLY A 1 73 ? 12.915 7.209 -19.103 1.00 75.31 73 GLY A O 1
#

Mean predicted aligned error: 2.92 Å

Sequence (73 aa):
MALPVFPALVLVVAGVWSLVVWPQFLRRVMKDPRARDAAGKATRFLTVHVVLVSISMVLGLATAVIGVLGLLG

pLDDT: mean 96.66, std 5.08, range [68.62, 98.75]

Solvent-accessible surface area (backbone atoms only — not comparable to full-atom values): 3797 Å² total; per-residue (Å²): 133,70,51,56,65,66,65,17,52,50,29,31,52,52,8,50,49,37,55,60,48,42,60,59,49,50,58,50,49,69,67,38,79,70,18,36,49,97,86,65,46,76,27,72,63,36,51,52,50,52,52,53,43,52,53,48,36,54,52,13,48,51,36,21,51,51,12,51,48,26,73,75,84

Secondary structure (DSSP, 8-state):
-PPPHHHHHHHHHHHHHHHHHHHHHHHHHTTSTTSB-TTSPBPHHHHHHHHHHHHHHHHHHHHHHHHHHHHH-

Nearest PDB structures (foldseek):
  7tap-assembly1_O  TM=6.951E-01  e=8.495E+00  Saccharomyces cerevisiae
  8iyj-assembly1_U9  TM=6.365E-01  e=9.016E+00  Mus musculus
  6uuj-assembly3_H  TM=4.710E-01  e=7.105E+00  Mycobacterium tuberculosis H37Rv

Radius of gyration: 16.45 Å; Cα contacts (8 Å, |Δi|>4): 78; chains: 1; bounding box: 40×17×44 Å

Foldseek 3Di:
DQDPLVQLVVLLVQLVVLLVVLVVVLVVQCVDPQQADPVRDGDPSNVVSVVVSVVSNVVSNVSNVSSVVSVVD